Protein AF-A0AAV4VUS7-F1 (afdb_monomer)

Sequence (127 aa):
MVVANMPARTSKKEQQTVDEVFKDFKAVVEKDNFVAIPNDRRERIELKQDQKKKQFDKKWRQVLYTPSDKVWETLHPISKSKNKMISMCLMKRDGLYLILIQKSPTSYVIAALTNQQKHYRHTILLR

Organism: NCBI:txid1538125

Foldseek 3Di:
DDDDDDDDPDPPPPPDDVVNVVVVVVVVVVPDPPPPQPPVNVVVVVVVVVVVVVVVVVVPPDDADDQFDKDFDWDQPDDDPVDPDPSRPDTDGPAIWGFHDDPDRQFTDIDGDDDDDDDDPDTDRPD

Structure (mmCIF, N/CA/C/O backbone):
data_AF-A0AAV4VUS7-F1
#
_entry.id   AF-A0AAV4VUS7-F1
#
loop_
_atom_site.group_PDB
_atom_site.id
_atom_site.type_symbol
_atom_site.label_atom_id
_atom_site.label_alt_id
_atom_site.label_comp_id
_atom_site.label_asym_id
_atom_site.label_entity_id
_atom_site.label_seq_id
_atom_site.pdbx_PDB_ins_code
_atom_site.Cartn_x
_atom_site.Cartn_y
_atom_site.Cartn_z
_atom_site.occupancy
_atom_site.B_iso_or_equiv
_atom_site.auth_seq_id
_atom_site.auth_comp_id
_atom_site.auth_asym_id
_atom_site.auth_atom_id
_atom_site.pdbx_PDB_model_num
ATOM 1 N N . MET A 1 1 ? -42.062 15.532 -60.242 1.00 43.62 1 MET A N 1
ATOM 2 C CA . MET A 1 1 ? -41.310 14.410 -59.641 1.00 43.62 1 MET A CA 1
ATOM 3 C C . MET A 1 1 ? -39.958 14.319 -60.324 1.00 43.62 1 MET A C 1
ATOM 5 O O . MET A 1 1 ? -39.962 13.960 -61.485 1.00 43.62 1 MET A O 1
ATOM 9 N N . VAL A 1 2 ? -38.853 14.637 -59.642 1.00 36.59 2 VAL A N 1
ATOM 10 C CA . VAL A 1 2 ? -37.570 13.913 -59.752 1.00 36.59 2 VAL A CA 1
ATOM 11 C C . VAL A 1 2 ? -36.852 14.132 -58.418 1.00 36.59 2 VAL A C 1
ATOM 13 O O . VAL A 1 2 ? -36.488 15.253 -58.078 1.00 36.59 2 VAL A O 1
ATOM 16 N N . VAL A 1 3 ? -36.732 13.063 -57.634 1.00 42.97 3 VAL A N 1
ATOM 17 C CA . VAL A 1 3 ? -35.930 12.998 -56.407 1.00 42.97 3 VAL A CA 1
ATOM 18 C C . VAL A 1 3 ? -34.524 12.582 -56.829 1.00 42.97 3 VAL A C 1
ATOM 20 O O . VAL A 1 3 ? -34.370 11.528 -57.441 1.00 42.97 3 VAL A O 1
ATOM 23 N N . ALA A 1 4 ? -33.508 13.386 -56.520 1.00 45.34 4 ALA A N 1
ATOM 24 C CA . ALA A 1 4 ? -32.114 12.974 -56.646 1.00 45.34 4 ALA A CA 1
ATOM 25 C C . ALA A 1 4 ? -31.583 12.613 -55.252 1.00 45.34 4 ALA A C 1
ATOM 27 O O . ALA A 1 4 ? -31.389 13.473 -54.394 1.00 45.34 4 ALA A O 1
ATOM 28 N N . ASN A 1 5 ? -31.421 11.307 -55.041 1.00 47.91 5 ASN A N 1
ATOM 29 C CA . ASN A 1 5 ? -30.882 10.677 -53.842 1.00 47.91 5 ASN A CA 1
ATOM 30 C C . ASN A 1 5 ? -29.463 11.174 -53.523 1.00 47.91 5 ASN A C 1
ATOM 32 O O . ASN A 1 5 ? -28.576 11.127 -54.373 1.00 47.91 5 ASN A O 1
ATOM 36 N N . MET A 1 6 ? -29.223 11.538 -52.263 1.00 52.62 6 MET A N 1
ATOM 37 C CA . MET A 1 6 ? -27.872 11.596 -51.701 1.00 52.62 6 MET A CA 1
ATOM 38 C C . MET A 1 6 ? -27.403 10.173 -51.352 1.00 52.62 6 MET A C 1
ATOM 40 O O . MET A 1 6 ? -28.154 9.449 -50.694 1.00 52.62 6 MET A O 1
ATOM 44 N N . PRO A 1 7 ? -26.189 9.736 -51.737 1.00 45.38 7 PRO A N 1
ATOM 45 C CA . PRO A 1 7 ? -25.690 8.433 -51.322 1.00 45.38 7 PRO A CA 1
ATOM 46 C C . PRO A 1 7 ? -25.283 8.446 -49.842 1.00 45.38 7 PRO A C 1
ATOM 48 O O . PRO A 1 7 ? -24.511 9.286 -49.378 1.00 45.38 7 PRO A O 1
ATOM 51 N N . ALA A 1 8 ? -25.825 7.478 -49.105 1.00 43.28 8 ALA A N 1
ATOM 52 C CA . ALA A 1 8 ? -25.563 7.233 -47.697 1.00 43.28 8 ALA A CA 1
ATOM 53 C C . ALA A 1 8 ? -24.075 6.942 -47.431 1.00 43.28 8 ALA A C 1
ATOM 55 O O . ALA A 1 8 ? -23.452 6.125 -48.109 1.00 43.28 8 ALA A O 1
ATOM 56 N N . ARG A 1 9 ? -23.516 7.563 -46.383 1.00 44.19 9 ARG A N 1
ATOM 57 C CA . ARG A 1 9 ? -22.198 7.228 -45.826 1.00 44.19 9 ARG A CA 1
ATOM 58 C C . ARG A 1 9 ? -22.278 5.840 -45.182 1.00 44.19 9 ARG A C 1
ATOM 60 O O . ARG A 1 9 ? -22.587 5.710 -44.001 1.00 44.19 9 ARG A O 1
ATOM 67 N N . THR A 1 10 ? -22.023 4.795 -45.961 1.00 45.34 10 THR A N 1
ATOM 68 C CA . THR A 1 10 ? -21.901 3.428 -45.449 1.00 45.34 10 THR A CA 1
ATOM 69 C C . THR A 1 10 ? -20.601 3.302 -44.663 1.00 45.34 10 THR A C 1
ATOM 71 O O . THR A 1 10 ? -19.515 3.319 -45.241 1.00 45.34 10 THR A O 1
ATOM 74 N N . SER A 1 11 ? -20.703 3.162 -43.344 1.00 45.88 11 SER A N 1
ATOM 75 C CA . SER A 1 11 ? -19.610 2.732 -42.475 1.00 45.88 11 SER A CA 1
ATOM 76 C C . SER A 1 11 ? -19.288 1.260 -42.752 1.00 45.88 11 SER A C 1
ATOM 78 O O . SER A 1 11 ? -19.738 0.366 -42.034 1.00 45.88 11 SER A O 1
ATOM 80 N N . LYS A 1 12 ? -18.541 0.988 -43.824 1.00 41.44 12 LYS A N 1
ATOM 81 C CA . LYS A 1 12 ? -17.895 -0.309 -44.015 1.00 41.44 12 LYS A CA 1
ATOM 82 C C . LYS A 1 12 ? -16.746 -0.384 -43.008 1.00 41.44 12 LYS A C 1
ATOM 84 O O . LYS A 1 12 ? -15.704 0.222 -43.211 1.00 41.44 12 LYS A O 1
ATOM 89 N N . LYS A 1 13 ? -16.947 -1.091 -41.892 1.00 56.94 13 LYS A N 1
ATOM 90 C CA . LYS A 1 13 ? -15.818 -1.717 -41.195 1.00 56.94 13 LYS A CA 1
ATOM 91 C C . LYS A 1 13 ? -15.327 -2.803 -42.141 1.00 56.94 13 LYS A C 1
ATOM 93 O O . LYS A 1 13 ? -15.935 -3.867 -42.220 1.00 56.94 13 LYS A O 1
ATOM 98 N N . GLU A 1 14 ? -14.322 -2.465 -42.934 1.00 57.94 14 GLU A N 1
ATOM 99 C CA . GLU A 1 14 ? -13.614 -3.400 -43.796 1.00 57.94 14 GLU A CA 1
ATOM 100 C C . GLU A 1 14 ? -13.072 -4.511 -42.896 1.00 57.94 14 GLU A C 1
ATOM 102 O O . GLU A 1 14 ? -12.266 -4.272 -41.997 1.00 57.94 14 GLU A O 1
ATOM 107 N N . GLN A 1 15 ? -13.608 -5.719 -43.059 1.00 60.22 15 GLN A N 1
ATOM 108 C CA . GLN A 1 15 ? -13.008 -6.914 -42.489 1.00 60.22 15 GLN A CA 1
ATOM 109 C C . GLN A 1 15 ? -11.698 -7.118 -43.248 1.00 60.22 15 GLN A C 1
ATOM 111 O O . GLN A 1 15 ? -11.693 -7.725 -44.314 1.00 60.22 15 GLN A O 1
ATOM 116 N N . GLN A 1 16 ? -10.624 -6.504 -42.755 1.00 63.69 16 GLN A N 1
ATOM 117 C CA . GLN A 1 16 ? -9.306 -6.616 -43.367 1.00 63.69 16 GLN A CA 1
ATOM 118 C C . GLN A 1 16 ? -8.892 -8.086 -43.391 1.00 63.69 16 GLN A C 1
ATOM 120 O O . GLN A 1 16 ? -9.047 -8.813 -42.404 1.00 63.69 16 GLN A O 1
ATOM 125 N N . THR A 1 17 ? -8.384 -8.523 -44.540 1.00 74.75 17 THR A N 1
ATOM 126 C CA . THR A 1 17 ? -7.851 -9.878 -44.695 1.00 74.75 17 THR A CA 1
ATOM 127 C C . THR A 1 17 ? -6.573 -9.985 -43.860 1.00 74.75 17 THR A C 1
ATOM 129 O O . THR A 1 17 ? -5.826 -9.014 -43.751 1.00 74.75 17 THR A O 1
ATOM 132 N N . VAL A 1 18 ? -6.304 -11.147 -43.253 1.00 74.25 18 VAL A N 1
ATOM 133 C CA . VAL A 1 18 ? -5.139 -11.348 -42.360 1.00 74.25 18 VAL A CA 1
ATOM 134 C C . VAL A 1 18 ? -3.825 -10.911 -43.025 1.00 74.25 18 VAL A C 1
ATOM 136 O O . VAL A 1 18 ? -2.956 -10.345 -42.364 1.00 74.25 18 VAL A O 1
ATOM 139 N N . ASP A 1 19 ? -3.721 -11.092 -44.340 1.00 74.81 19 ASP A N 1
ATOM 140 C CA . ASP A 1 19 ? -2.558 -10.698 -45.136 1.00 74.81 19 ASP A CA 1
ATOM 141 C C . ASP A 1 19 ? -2.370 -9.176 -45.247 1.00 74.81 19 ASP A C 1
ATOM 143 O O . ASP A 1 19 ? -1.237 -8.696 -45.231 1.00 74.81 19 ASP A O 1
ATOM 147 N N . GLU A 1 20 ? -3.454 -8.396 -45.315 1.00 77.31 20 GLU A N 1
ATOM 148 C CA . GLU A 1 20 ? -3.383 -6.925 -45.315 1.00 77.31 20 GLU A CA 1
ATOM 149 C C . GLU A 1 20 ? -2.941 -6.407 -43.953 1.00 77.31 20 GLU A C 1
ATOM 151 O O . GLU A 1 20 ? -2.034 -5.582 -43.868 1.00 77.31 20 GLU A O 1
ATOM 156 N N . VAL A 1 21 ? -3.501 -6.977 -42.885 1.00 77.88 21 VAL A N 1
ATOM 157 C CA . VAL A 1 21 ? -3.096 -6.672 -41.511 1.00 77.88 21 VAL A CA 1
ATOM 158 C C . VAL A 1 21 ? -1.608 -6.977 -41.321 1.00 77.88 21 VAL A C 1
ATOM 160 O O . VAL A 1 21 ? -0.870 -6.166 -40.766 1.00 77.88 21 VAL A O 1
ATOM 163 N N . PHE A 1 22 ? -1.131 -8.114 -41.834 1.00 80.12 22 PHE A N 1
ATOM 164 C CA . PHE A 1 22 ? 0.278 -8.491 -41.750 1.00 80.12 22 PHE A CA 1
ATOM 165 C C . PHE A 1 22 ? 1.192 -7.559 -42.556 1.00 80.12 22 PHE A C 1
ATOM 167 O O . PHE A 1 22 ? 2.284 -7.212 -42.101 1.00 80.12 22 PHE A O 1
ATOM 174 N N . LYS A 1 23 ? 0.749 -7.117 -43.736 1.00 82.12 23 LYS A N 1
ATOM 175 C CA . LYS A 1 23 ? 1.481 -6.166 -44.578 1.00 82.12 23 LYS A CA 1
ATOM 176 C C . LYS A 1 23 ? 1.584 -4.789 -43.922 1.00 82.12 23 LYS A C 1
ATOM 178 O O . LYS A 1 23 ? 2.668 -4.207 -43.925 1.00 82.12 23 LYS A O 1
ATOM 183 N N . ASP A 1 24 ? 0.504 -4.316 -43.310 1.00 78.50 24 ASP A N 1
ATOM 184 C CA . ASP A 1 24 ? 0.484 -3.062 -42.558 1.00 78.50 24 ASP A CA 1
ATOM 185 C C . ASP A 1 24 ? 1.375 -3.151 -41.313 1.00 78.50 24 ASP A C 1
ATOM 187 O O . ASP A 1 24 ? 2.167 -2.245 -41.057 1.00 78.50 24 ASP A O 1
ATOM 191 N N . PHE A 1 25 ? 1.348 -4.276 -40.588 1.00 78.25 25 PHE A N 1
ATOM 192 C CA . PHE A 1 25 ? 2.282 -4.516 -39.486 1.00 78.25 25 PHE A CA 1
ATOM 193 C C . PHE A 1 25 ? 3.735 -4.525 -39.954 1.00 78.25 25 PHE A C 1
ATOM 195 O O . PHE A 1 25 ? 4.577 -3.896 -39.318 1.00 78.25 25 PHE A O 1
ATOM 202 N N . LYS A 1 26 ? 4.044 -5.191 -41.070 1.00 78.88 26 LYS A N 1
ATOM 203 C CA . LYS A 1 26 ? 5.397 -5.210 -41.635 1.00 78.88 26 LYS A CA 1
ATOM 204 C C . LYS A 1 26 ? 5.856 -3.805 -42.035 1.00 78.88 26 LYS A C 1
ATOM 206 O O . LYS A 1 26 ? 6.970 -3.422 -41.697 1.00 78.88 26 LYS A O 1
ATOM 211 N N . ALA A 1 27 ? 4.981 -3.015 -42.654 1.00 79.94 27 ALA A N 1
ATOM 212 C CA . ALA A 1 27 ? 5.266 -1.629 -43.016 1.00 79.94 27 ALA A CA 1
ATOM 213 C C . ALA A 1 27 ? 5.500 -0.734 -41.787 1.00 79.94 27 ALA A C 1
ATOM 215 O O . ALA A 1 27 ? 6.377 0.125 -41.815 1.00 79.94 27 ALA A O 1
ATOM 216 N N . VAL A 1 28 ? 4.754 -0.940 -40.697 1.00 77.56 28 VAL A N 1
ATOM 217 C CA . VAL A 1 28 ? 4.986 -0.244 -39.421 1.00 77.56 28 VAL A CA 1
ATOM 218 C C . VAL A 1 28 ? 6.316 -0.676 -38.807 1.00 77.56 28 VAL A C 1
ATOM 220 O O . VAL A 1 28 ? 7.084 0.178 -38.376 1.00 77.56 28 VAL A O 1
ATOM 223 N N . VAL A 1 29 ? 6.625 -1.976 -38.822 1.00 77.00 29 VAL A N 1
ATOM 224 C CA . VAL A 1 29 ? 7.858 -2.509 -38.232 1.00 77.00 29 VAL A CA 1
ATOM 225 C C . VAL A 1 29 ? 9.111 -2.052 -38.981 1.00 77.00 29 VAL A C 1
ATOM 227 O O . VAL A 1 29 ? 10.121 -1.758 -38.354 1.00 77.00 29 VAL A O 1
ATOM 230 N N . GLU A 1 30 ? 9.047 -1.969 -40.309 1.00 72.69 30 GLU A N 1
ATOM 231 C CA . GLU A 1 30 ? 10.147 -1.488 -41.153 1.00 72.69 30 GLU A CA 1
ATOM 232 C C . GLU A 1 30 ? 10.308 0.039 -41.102 1.00 72.69 30 GLU A C 1
ATOM 234 O O . GLU A 1 30 ? 11.414 0.551 -41.274 1.00 72.69 30 GLU A O 1
ATOM 239 N N . LYS A 1 31 ? 9.214 0.774 -40.865 1.00 74.00 31 LYS A N 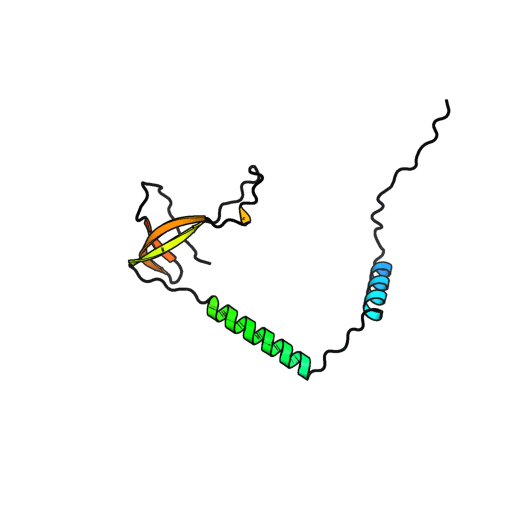1
ATOM 240 C CA . LYS A 1 31 ? 9.218 2.238 -40.742 1.00 74.00 31 LYS A CA 1
ATOM 241 C C . LYS A 1 31 ? 9.701 2.709 -39.371 1.00 74.00 31 LYS A C 1
ATOM 243 O O . LYS A 1 31 ? 10.328 3.766 -39.277 1.00 74.00 31 LYS A O 1
ATOM 248 N N . ASP A 1 32 ? 9.405 1.954 -38.320 1.00 70.69 32 ASP A N 1
ATOM 249 C CA . ASP A 1 32 ? 9.909 2.240 -36.987 1.00 70.69 32 ASP A CA 1
ATOM 250 C C . ASP A 1 32 ? 11.371 1.793 -36.878 1.00 70.69 32 ASP A C 1
ATOM 252 O O . ASP A 1 32 ? 11.710 0.613 -36.947 1.00 70.69 32 ASP A O 1
ATOM 256 N N . ASN A 1 33 ? 12.267 2.756 -36.653 1.00 66.56 33 ASN A N 1
ATOM 257 C CA . ASN A 1 33 ? 13.653 2.484 -36.282 1.00 66.56 33 ASN A CA 1
ATOM 258 C C . ASN A 1 33 ? 13.686 1.890 -34.865 1.00 66.56 33 ASN A C 1
ATOM 260 O O . ASN A 1 33 ? 13.981 2.592 -33.893 1.00 66.56 33 ASN A O 1
ATOM 264 N N . PHE A 1 34 ? 13.402 0.593 -34.729 1.00 64.69 34 PHE A N 1
ATOM 265 C CA . PHE A 1 34 ? 13.678 -0.163 -33.512 1.00 64.69 34 PHE A CA 1
ATOM 266 C C . PHE A 1 34 ? 15.192 -0.245 -33.328 1.00 64.69 34 PHE A C 1
ATOM 268 O O . PHE A 1 34 ? 15.843 -1.232 -33.666 1.00 64.69 34 PHE A O 1
ATOM 275 N N . VAL A 1 35 ? 15.777 0.832 -32.803 1.00 64.88 35 VAL A N 1
ATOM 276 C CA . VAL A 1 35 ? 17.184 0.868 -32.429 1.00 64.88 35 VAL A CA 1
ATOM 277 C C . VAL A 1 35 ? 17.371 -0.215 -31.382 1.00 64.88 35 VAL A C 1
ATOM 279 O O . VAL A 1 35 ? 16.842 -0.110 -30.271 1.00 64.88 35 VAL A O 1
ATOM 282 N N . ALA A 1 36 ? 18.111 -1.264 -31.745 1.00 65.94 36 ALA A N 1
ATOM 283 C CA . ALA A 1 36 ? 18.499 -2.303 -30.814 1.00 65.94 36 ALA A CA 1
ATOM 284 C C . ALA A 1 36 ? 19.147 -1.618 -29.610 1.00 65.94 36 ALA A C 1
ATOM 286 O O . ALA A 1 36 ? 20.219 -1.022 -29.708 1.00 65.94 36 ALA A O 1
ATOM 287 N N . ILE A 1 37 ? 18.443 -1.636 -28.476 1.00 68.81 37 ILE A N 1
ATOM 288 C CA . ILE A 1 37 ? 18.942 -1.023 -27.251 1.00 68.81 37 ILE A CA 1
ATOM 289 C C . ILE A 1 37 ? 20.252 -1.753 -26.930 1.00 68.81 37 ILE A C 1
ATOM 291 O O . ILE A 1 37 ? 20.193 -2.974 -26.766 1.00 68.81 37 ILE A O 1
ATOM 295 N N . PRO A 1 38 ? 21.407 -1.068 -26.869 1.00 76.31 38 PRO A N 1
ATOM 296 C CA . PRO A 1 38 ? 22.671 -1.723 -26.553 1.00 76.31 38 PRO A CA 1
ATOM 297 C C . PRO A 1 38 ? 22.578 -2.373 -25.170 1.00 76.31 38 PRO A C 1
ATOM 299 O O . PRO A 1 38 ? 21.883 -1.845 -24.295 1.00 76.31 38 PRO A O 1
ATOM 302 N N . ASN A 1 39 ? 23.246 -3.513 -24.981 1.00 76.12 39 ASN A N 1
ATOM 303 C CA . ASN A 1 39 ? 23.099 -4.357 -23.786 1.00 76.12 39 ASN A CA 1
ATOM 304 C C . ASN A 1 39 ? 23.290 -3.558 -22.484 1.00 76.12 39 ASN A C 1
ATOM 306 O O . ASN A 1 39 ? 22.412 -3.586 -21.624 1.00 76.12 39 ASN A O 1
ATOM 310 N N . ASP A 1 40 ? 24.292 -2.680 -22.423 1.00 78.75 40 AS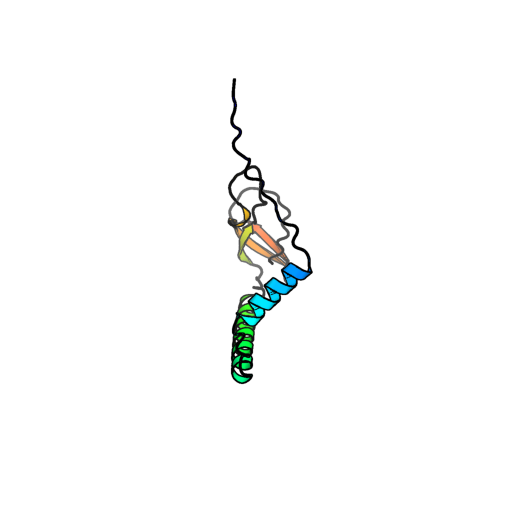P A N 1
ATOM 311 C CA . ASP A 1 40 ? 24.543 -1.811 -21.264 1.00 78.75 40 ASP A CA 1
ATOM 312 C C . ASP A 1 40 ? 23.364 -0.882 -20.928 1.00 78.75 40 ASP A C 1
ATOM 314 O O . ASP A 1 40 ? 23.140 -0.500 -19.778 1.00 78.75 40 ASP A O 1
ATOM 318 N N . ARG A 1 41 ? 22.601 -0.443 -21.938 1.00 76.94 41 ARG A N 1
ATOM 319 C CA . ARG A 1 41 ? 21.416 0.400 -21.729 1.00 76.94 41 ARG A CA 1
ATOM 320 C C . ARG A 1 41 ? 20.231 -0.446 -21.259 1.00 76.94 41 ARG A C 1
ATOM 322 O O . ARG A 1 41 ? 19.450 0.065 -20.458 1.00 76.94 41 ARG A O 1
ATOM 329 N N . ARG A 1 42 ? 20.113 -1.706 -21.696 1.00 83.19 42 ARG A N 1
ATOM 330 C CA . ARG A 1 42 ? 19.088 -2.646 -21.205 1.00 83.19 42 ARG A CA 1
ATOM 331 C C . ARG A 1 42 ? 19.298 -2.952 -19.728 1.00 83.19 42 ARG A C 1
ATOM 333 O O . ARG A 1 42 ? 18.371 -2.748 -18.953 1.00 83.19 42 ARG A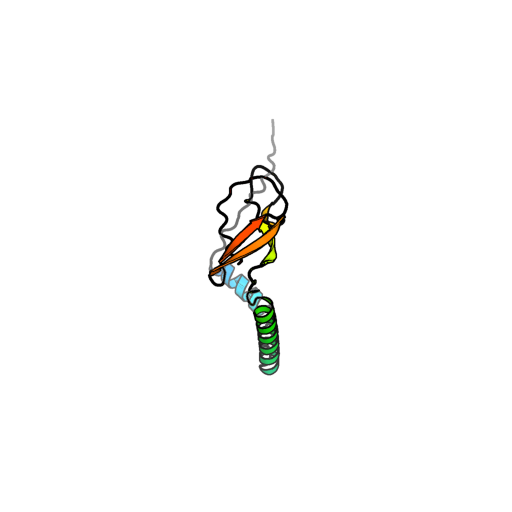 O 1
ATOM 340 N N . GLU A 1 43 ? 20.524 -3.281 -19.333 1.00 85.81 43 GLU A N 1
ATOM 341 C CA . GLU A 1 43 ? 20.881 -3.560 -17.935 1.00 85.81 43 GLU A CA 1
ATOM 342 C C . GLU A 1 43 ? 20.585 -2.365 -17.020 1.00 85.81 43 GLU A C 1
ATOM 344 O O . GLU A 1 43 ? 19.999 -2.510 -15.948 1.00 85.81 43 GLU A O 1
ATOM 349 N N . ARG A 1 44 ? 20.895 -1.139 -17.468 1.00 89.88 44 ARG A N 1
ATOM 350 C CA . ARG A 1 44 ? 20.549 0.082 -16.719 1.00 89.88 44 ARG A CA 1
ATOM 351 C C . ARG A 1 44 ? 19.041 0.305 -16.598 1.00 89.88 44 ARG A C 1
ATOM 353 O O . ARG A 1 44 ? 18.590 0.840 -15.583 1.00 89.88 44 ARG A O 1
ATOM 360 N N . ILE A 1 45 ? 18.264 -0.030 -17.630 1.00 88.31 45 ILE A N 1
ATOM 361 C CA . ILE A 1 45 ? 16.798 0.072 -17.595 1.00 88.31 45 ILE A CA 1
ATOM 362 C C . ILE A 1 45 ? 16.233 -0.965 -16.623 1.00 88.31 45 ILE A C 1
ATOM 364 O O . ILE A 1 45 ? 15.418 -0.606 -15.775 1.00 88.31 45 ILE A O 1
ATOM 368 N N . GLU A 1 46 ? 16.701 -2.206 -16.704 1.00 90.19 46 GLU A N 1
ATOM 369 C CA . GLU A 1 46 ? 16.279 -3.309 -15.844 1.00 90.19 46 GLU A CA 1
ATOM 370 C C . GLU A 1 46 ? 16.611 -3.034 -14.374 1.00 90.19 46 GLU A C 1
ATOM 372 O O . GLU A 1 46 ? 15.727 -3.105 -13.523 1.00 90.19 46 GLU A O 1
ATOM 377 N N . LEU A 1 47 ? 17.826 -2.560 -14.080 1.00 94.81 47 LEU A N 1
ATOM 378 C CA . LEU A 1 47 ? 18.218 -2.156 -12.730 1.00 94.81 47 LEU A CA 1
ATOM 379 C C . LEU A 1 47 ? 17.309 -1.048 -12.180 1.00 94.81 47 LEU A C 1
ATOM 381 O O . LEU A 1 47 ? 16.882 -1.101 -11.027 1.00 94.81 47 LEU A O 1
ATOM 385 N N . LYS A 1 48 ? 16.970 -0.044 -13.000 1.00 94.38 48 LYS A N 1
ATOM 386 C CA . LYS A 1 48 ? 16.037 1.021 -12.597 1.00 94.38 48 LYS A CA 1
ATOM 387 C C . LYS A 1 48 ? 14.624 0.489 -12.359 1.00 94.38 48 LYS A C 1
ATOM 389 O O . LYS A 1 48 ? 13.943 0.976 -11.455 1.00 94.38 48 LYS A O 1
ATOM 394 N N . GLN A 1 49 ? 14.161 -0.462 -13.166 1.00 92.38 49 GLN A N 1
ATOM 395 C CA . GLN A 1 49 ? 12.855 -1.091 -12.978 1.00 92.38 49 GLN A CA 1
ATOM 396 C C . GLN A 1 49 ? 12.823 -1.917 -11.690 1.00 92.38 49 GLN A C 1
ATOM 398 O O . GLN A 1 49 ? 11.907 -1.746 -10.885 1.00 92.38 49 GLN A O 1
ATOM 403 N N . ASP A 1 50 ? 13.852 -2.724 -11.443 1.00 94.19 50 ASP A N 1
ATOM 404 C CA . ASP A 1 50 ? 13.979 -3.536 -10.235 1.00 94.19 50 ASP A CA 1
ATOM 405 C C . ASP A 1 50 ? 14.081 -2.668 -8.969 1.00 94.19 50 ASP A C 1
ATOM 407 O O . ASP A 1 50 ? 13.407 -2.922 -7.971 1.00 94.19 50 ASP A O 1
ATOM 411 N N . GLN A 1 51 ? 14.826 -1.558 -9.021 1.00 93.50 51 GLN A N 1
ATOM 412 C CA . GLN A 1 51 ? 14.870 -0.577 -7.931 1.00 93.50 51 GLN A CA 1
ATOM 413 C C . GLN A 1 51 ? 13.491 0.021 -7.631 1.00 93.50 51 GLN A C 1
ATOM 415 O O . GLN A 1 51 ? 13.094 0.087 -6.465 1.00 93.50 51 GLN A O 1
ATOM 420 N N . LYS A 1 52 ? 12.741 0.430 -8.663 1.00 91.31 52 LYS A N 1
ATOM 421 C CA . LYS A 1 52 ? 11.376 0.954 -8.495 1.00 91.31 52 LYS A CA 1
ATOM 422 C C . LYS A 1 52 ? 10.443 -0.097 -7.902 1.00 91.31 52 LYS A C 1
ATOM 424 O O . LYS A 1 52 ? 9.683 0.227 -6.992 1.00 91.31 52 LYS A O 1
ATOM 429 N N . LYS A 1 53 ? 10.537 -1.348 -8.361 1.00 90.50 53 LYS A N 1
ATOM 430 C CA . LYS A 1 53 ? 9.760 -2.469 -7.823 1.00 90.50 53 LYS A CA 1
ATOM 431 C C . LYS A 1 53 ? 10.084 -2.707 -6.350 1.00 90.50 53 LYS A C 1
ATOM 433 O O . LYS A 1 53 ? 9.183 -2.660 -5.526 1.00 90.50 53 LYS A O 1
ATOM 438 N N . LYS A 1 54 ? 11.365 -2.815 -5.987 1.00 89.94 54 LYS A N 1
ATOM 439 C CA . LYS A 1 54 ? 11.807 -2.964 -4.590 1.00 89.94 54 LYS A CA 1
ATOM 440 C C . LYS A 1 54 ? 11.326 -1.823 -3.693 1.00 89.94 54 LYS A C 1
ATOM 442 O O . LYS A 1 54 ? 10.969 -2.059 -2.541 1.00 89.94 54 LYS A O 1
ATOM 447 N N . GLN A 1 55 ? 11.339 -0.583 -4.183 1.00 86.75 55 GLN A N 1
ATOM 448 C CA . GLN A 1 55 ? 10.816 0.567 -3.438 1.00 86.75 55 GLN A CA 1
ATOM 449 C C . GLN A 1 55 ? 9.298 0.492 -3.260 1.00 86.75 55 GLN A C 1
ATOM 451 O O . GLN A 1 55 ? 8.796 0.773 -2.171 1.00 86.75 55 GLN A O 1
ATOM 456 N N . PHE A 1 56 ? 8.576 0.083 -4.301 1.00 84.62 56 PHE A N 1
ATOM 457 C CA . PHE A 1 56 ? 7.139 -0.132 -4.231 1.00 84.62 56 PHE A CA 1
ATOM 458 C C . PHE A 1 56 ? 6.813 -1.265 -3.251 1.00 84.62 56 PHE A C 1
ATOM 460 O O . PHE A 1 56 ? 6.121 -1.027 -2.273 1.00 84.62 56 PHE A O 1
ATOM 467 N N . ASP A 1 57 ? 7.426 -2.436 -3.383 1.00 81.88 57 ASP A N 1
ATOM 468 C CA . ASP A 1 57 ? 7.208 -3.573 -2.482 1.00 81.88 57 ASP A CA 1
ATOM 469 C C . ASP A 1 57 ? 7.510 -3.221 -1.012 1.00 81.88 57 ASP A C 1
ATOM 471 O O . ASP A 1 57 ? 6.805 -3.654 -0.103 1.00 81.88 57 ASP A O 1
ATOM 475 N N . LYS A 1 58 ? 8.520 -2.374 -0.750 1.00 82.69 58 LYS A N 1
ATOM 476 C CA . LYS A 1 58 ? 8.781 -1.821 0.593 1.00 82.69 58 LYS A CA 1
ATOM 477 C C . LYS A 1 58 ? 7.630 -0.954 1.105 1.00 82.69 58 LYS A C 1
ATOM 479 O O . LYS A 1 58 ? 7.268 -1.078 2.270 1.00 82.69 58 LYS A O 1
ATOM 484 N N . LYS A 1 59 ? 7.070 -0.091 0.255 1.00 75.75 59 LYS A N 1
ATOM 485 C CA . LYS A 1 59 ? 5.939 0.785 0.594 1.00 75.75 59 LYS A CA 1
ATOM 486 C C . LYS A 1 59 ? 4.641 0.002 0.829 1.00 75.75 59 LYS A C 1
ATOM 488 O O . LYS A 1 59 ? 3.798 0.468 1.584 1.00 75.75 59 LYS A O 1
ATOM 493 N N . TRP A 1 60 ? 4.497 -1.164 0.202 1.00 65.81 60 TRP A N 1
ATOM 494 C CA . TRP A 1 60 ? 3.301 -2.009 0.276 1.00 65.81 60 TRP A CA 1
ATOM 495 C C . TRP A 1 60 ? 3.391 -3.134 1.313 1.00 65.81 60 TRP A C 1
ATOM 497 O O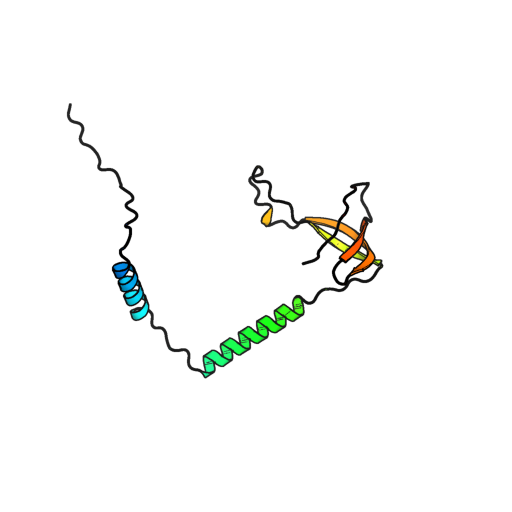 . TRP A 1 60 ? 2.500 -3.981 1.374 1.00 65.81 60 TRP A O 1
ATOM 507 N N . ARG A 1 61 ? 4.431 -3.168 2.159 1.00 68.50 61 ARG A N 1
ATOM 508 C CA . ARG A 1 61 ? 4.430 -4.095 3.298 1.00 68.50 61 ARG A CA 1
ATOM 509 C C . ARG A 1 61 ? 3.252 -3.772 4.213 1.00 68.50 61 ARG A C 1
ATOM 511 O O . ARG A 1 61 ? 2.997 -2.606 4.508 1.00 68.50 61 ARG A O 1
ATOM 518 N N . GLN A 1 62 ? 2.556 -4.821 4.646 1.00 70.81 62 GLN A N 1
ATOM 519 C CA . GLN A 1 62 ? 1.372 -4.713 5.493 1.00 70.81 62 GLN A CA 1
ATOM 520 C C . GLN A 1 62 ? 1.710 -3.921 6.758 1.00 70.81 62 GLN A C 1
ATOM 522 O O . GLN A 1 62 ? 2.613 -4.290 7.511 1.00 70.81 62 GLN A O 1
ATOM 527 N N . VAL A 1 63 ? 0.987 -2.823 6.976 1.00 72.81 63 VAL A N 1
ATOM 528 C CA . VAL A 1 63 ? 1.008 -2.115 8.255 1.00 72.81 63 VAL A CA 1
ATOM 529 C C . VAL A 1 63 ? 0.319 -3.033 9.261 1.00 72.81 63 VAL A C 1
ATOM 531 O O . VAL A 1 63 ? -0.881 -3.281 9.158 1.00 72.81 63 VAL A O 1
ATOM 534 N N . LEU A 1 64 ? 1.098 -3.603 10.180 1.00 80.81 64 LEU A N 1
ATOM 535 C CA . LEU A 1 64 ? 0.573 -4.380 11.297 1.00 80.81 64 LEU A CA 1
ATOM 536 C C . LEU A 1 64 ? 0.067 -3.406 12.350 1.00 80.81 64 LEU A C 1
ATOM 538 O O . LEU A 1 64 ? 0.806 -2.524 12.786 1.00 80.81 64 LEU A O 1
ATOM 542 N N . TYR A 1 65 ? -1.188 -3.577 12.740 1.00 84.25 65 TYR A N 1
ATOM 543 C CA . TYR A 1 65 ? -1.794 -2.764 13.777 1.00 84.25 65 TYR A CA 1
ATOM 544 C C . TYR A 1 65 ? -1.770 -3.501 15.107 1.00 84.25 65 TYR A C 1
ATOM 546 O O . TYR A 1 65 ? -1.957 -4.718 15.170 1.00 84.25 65 TYR A O 1
ATOM 554 N N . THR A 1 66 ? -1.571 -2.749 16.177 1.00 87.75 66 THR A N 1
ATOM 555 C CA . THR A 1 66 ? -1.630 -3.252 17.541 1.00 87.75 66 THR A CA 1
ATOM 556 C C . THR A 1 66 ? -3.031 -3.067 18.135 1.00 87.75 66 THR A C 1
ATOM 558 O O . THR A 1 66 ? -3.781 -2.167 17.740 1.00 87.75 66 THR A O 1
ATOM 561 N N . PRO A 1 67 ? -3.436 -3.926 19.084 1.00 88.19 67 PRO A N 1
ATOM 562 C CA . PRO A 1 67 ? -4.623 -3.680 19.892 1.00 88.19 67 PRO A CA 1
ATOM 563 C C . PRO A 1 67 ? -4.553 -2.299 20.559 1.00 88.19 67 PRO A C 1
ATOM 565 O O . PRO A 1 67 ? -3.548 -1.958 21.173 1.00 88.19 67 PRO A O 1
ATOM 568 N N . SER A 1 68 ? -5.643 -1.539 20.494 1.00 87.44 68 SER A N 1
ATOM 569 C CA . SER A 1 68 ? -5.790 -0.127 20.894 1.00 87.44 68 SER A CA 1
ATOM 570 C C . SER A 1 68 ? -5.358 0.926 19.867 1.00 87.44 68 SER A C 1
ATOM 572 O O . SER A 1 68 ? -5.517 2.120 20.135 1.00 87.44 68 SER A O 1
ATOM 574 N N . ASP A 1 69 ? -4.903 0.533 18.675 1.00 89.31 69 ASP A N 1
ATOM 575 C CA . ASP A 1 69 ? -4.660 1.497 17.601 1.00 89.31 69 ASP A CA 1
ATOM 576 C C . ASP A 1 69 ? -5.963 2.087 1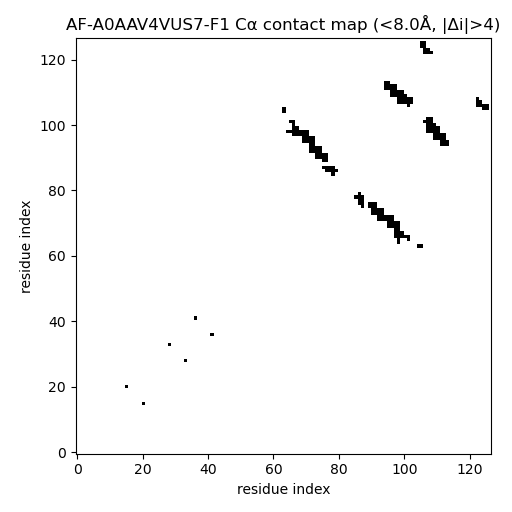7.053 1.00 89.31 69 ASP A C 1
ATOM 578 O O . ASP A 1 69 ? -6.986 1.409 16.902 1.00 89.31 69 ASP A O 1
ATOM 582 N N . LYS A 1 70 ? -5.906 3.382 16.728 1.00 88.25 70 LYS A N 1
ATOM 583 C CA . LYS A 1 70 ? -7.001 4.131 16.108 1.00 88.25 70 LYS A CA 1
ATOM 584 C C . LYS A 1 70 ? -6.809 4.151 14.594 1.00 88.25 70 LYS A C 1
ATOM 586 O O . LYS A 1 70 ? -5.854 4.743 14.096 1.00 88.25 70 LYS A O 1
ATOM 591 N N . VAL A 1 71 ? -7.730 3.535 13.861 1.00 85.19 71 VAL A N 1
ATOM 592 C CA . VAL A 1 71 ? -7.644 3.332 12.411 1.00 85.19 71 VAL A CA 1
ATOM 593 C C . VAL A 1 71 ? -8.866 3.916 11.710 1.00 85.19 71 VAL A C 1
ATOM 595 O O . VAL A 1 71 ? -9.975 3.905 12.237 1.00 85.19 71 VAL A O 1
ATOM 598 N N . TRP A 1 72 ? -8.659 4.441 10.504 1.00 83.75 72 TRP A N 1
ATOM 599 C CA . TRP A 1 72 ? -9.741 4.863 9.619 1.00 83.75 72 TRP A CA 1
ATOM 600 C C . TRP A 1 72 ? -10.162 3.699 8.729 1.00 83.75 72 TRP A C 1
ATOM 602 O O . TRP A 1 72 ? -9.335 3.174 7.985 1.00 83.75 72 TRP A O 1
ATOM 612 N N . GLU A 1 73 ? -11.441 3.332 8.747 1.00 80.50 73 GLU A N 1
ATOM 613 C CA . GLU A 1 73 ? -11.967 2.370 7.776 1.00 80.50 73 GLU A CA 1
ATOM 614 C C . GLU A 1 73 ? -12.212 3.068 6.433 1.00 80.50 73 GLU A C 1
ATOM 616 O O . GLU A 1 73 ? -12.936 4.068 6.347 1.00 80.50 73 GLU A O 1
ATOM 621 N N . THR A 1 74 ? -11.586 2.552 5.376 1.00 74.00 74 THR A N 1
ATOM 622 C CA . THR A 1 74 ? -11.848 2.965 3.997 1.00 74.00 74 THR A CA 1
ATOM 623 C C . THR A 1 74 ? -12.924 2.073 3.398 1.00 74.00 74 THR A C 1
ATOM 625 O O . THR A 1 74 ? -12.685 0.899 3.121 1.00 74.00 74 THR A O 1
ATOM 628 N N . LEU A 1 75 ? -14.102 2.638 3.152 1.00 73.56 75 LEU A N 1
ATOM 629 C CA . LEU A 1 75 ? -15.186 1.950 2.470 1.00 73.56 75 LEU A CA 1
ATOM 630 C C . LEU A 1 75 ? -15.109 2.216 0.967 1.00 73.56 75 LEU A C 1
ATOM 632 O O . LEU A 1 75 ? -15.054 3.367 0.514 1.00 73.56 75 LEU A O 1
ATOM 636 N N . HIS A 1 76 ? -15.168 1.137 0.189 1.00 67.81 76 HIS A N 1
ATOM 637 C CA . HIS A 1 76 ? -15.403 1.210 -1.245 1.00 67.81 76 HIS A CA 1
ATOM 638 C C . HIS A 1 76 ? -16.911 1.291 -1.490 1.00 67.81 76 HIS A C 1
ATOM 640 O O . HIS A 1 76 ? -17.625 0.318 -1.231 1.00 67.81 76 HIS A O 1
ATOM 646 N N . PRO A 1 77 ? -17.440 2.429 -1.971 1.00 66.88 77 PRO A N 1
ATOM 647 C CA . PRO A 1 77 ? -18.842 2.488 -2.336 1.00 66.88 77 PRO A CA 1
ATOM 648 C C . PRO A 1 77 ? -19.085 1.545 -3.516 1.00 66.88 77 PRO A C 1
ATOM 650 O O . PRO A 1 77 ? -18.459 1.666 -4.569 1.00 66.88 77 PRO A O 1
ATOM 653 N N . ILE A 1 78 ? -20.017 0.610 -3.344 1.00 65.38 78 ILE A N 1
ATOM 654 C CA . ILE A 1 78 ? -20.478 -0.243 -4.441 1.00 65.38 78 ILE A CA 1
ATOM 655 C C . ILE A 1 78 ? -21.101 0.668 -5.495 1.00 65.38 78 ILE A C 1
ATOM 657 O O . ILE A 1 78 ? -21.964 1.499 -5.181 1.00 65.38 78 ILE A O 1
ATOM 661 N N . SER A 1 79 ? -20.652 0.532 -6.741 1.00 59.81 79 SER A N 1
ATOM 662 C CA . SER A 1 79 ? -21.114 1.410 -7.798 1.00 59.81 79 SER A CA 1
ATOM 663 C C . SER A 1 79 ? -22.595 1.190 -8.090 1.00 59.81 79 SER A C 1
ATOM 665 O O . SER A 1 79 ? -23.037 0.114 -8.481 1.00 59.81 79 SER A O 1
ATOM 667 N N . LYS A 1 80 ? -23.404 2.231 -7.875 1.00 59.22 80 LYS A N 1
ATOM 668 C CA . LYS A 1 80 ? -24.819 2.229 -8.257 1.00 59.22 80 LYS A CA 1
ATOM 669 C C . LYS A 1 80 ? -24.944 2.858 -9.638 1.00 59.22 80 LYS A C 1
ATOM 671 O O . LYS A 1 80 ? -24.903 4.077 -9.749 1.00 59.22 80 LYS A O 1
ATOM 676 N N . SER A 1 81 ? -25.160 2.033 -10.665 1.00 59.22 81 SER A N 1
ATOM 677 C CA . SER A 1 81 ? -25.363 2.461 -12.065 1.00 59.22 81 SER A CA 1
ATOM 678 C C . SER A 1 81 ? -26.443 3.552 -12.233 1.00 59.22 81 SER A C 1
ATOM 680 O O . SER A 1 81 ? -26.346 4.379 -13.134 1.00 59.22 81 SER A O 1
ATOM 682 N N . LYS A 1 82 ? -27.431 3.618 -11.324 1.00 61.94 82 LYS A N 1
ATOM 683 C CA . LYS A 1 82 ? -28.500 4.636 -11.332 1.00 61.94 82 LYS A CA 1
ATOM 684 C C . LYS A 1 82 ? -28.032 6.059 -11.003 1.00 61.94 82 LYS A C 1
ATOM 686 O O . LYS A 1 82 ? -28.675 7.012 -11.431 1.00 61.94 82 LYS A O 1
ATOM 691 N N . ASN A 1 83 ? -26.929 6.220 -10.274 1.00 60.97 83 ASN A N 1
ATOM 692 C CA . ASN A 1 83 ? -26.363 7.534 -9.993 1.00 60.97 83 ASN A CA 1
ATOM 693 C C . ASN A 1 83 ? -25.233 7.766 -10.994 1.00 60.97 83 ASN A C 1
ATOM 695 O O . ASN A 1 83 ? -24.217 7.084 -10.937 1.00 60.97 83 ASN A O 1
ATOM 699 N N . LYS A 1 84 ? -25.378 8.754 -11.883 1.00 57.12 84 LYS A N 1
ATOM 700 C CA . LYS A 1 84 ? -24.380 9.138 -12.906 1.00 57.12 84 LYS A CA 1
ATOM 701 C C . LYS A 1 84 ? -23.007 9.574 -12.338 1.00 57.12 84 LYS A C 1
ATOM 703 O O . LYS A 1 84 ? -22.146 10.010 -13.093 1.00 57.12 84 LYS A O 1
ATOM 708 N N . MET A 1 85 ? -22.786 9.464 -11.025 1.00 55.00 85 MET A N 1
ATOM 709 C CA . MET A 1 85 ? -21.474 9.598 -10.396 1.00 55.00 85 MET A CA 1
ATOM 710 C C . MET A 1 85 ? -20.754 8.249 -10.412 1.00 55.00 85 MET A C 1
ATOM 712 O O . MET A 1 85 ? -21.202 7.275 -9.800 1.00 55.00 85 MET A O 1
ATOM 716 N N . ILE A 1 86 ? -19.592 8.217 -11.061 1.00 53.44 86 ILE A N 1
ATOM 717 C CA . ILE A 1 86 ? -18.670 7.080 -11.061 1.00 53.44 86 ILE A CA 1
ATOM 718 C C . ILE A 1 86 ? -18.058 6.967 -9.657 1.00 53.44 86 ILE A C 1
ATOM 720 O O . ILE A 1 86 ? -16.977 7.454 -9.347 1.00 53.44 86 ILE A O 1
ATOM 724 N N . SER A 1 87 ? -18.807 6.323 -8.775 1.00 56.19 87 SER A N 1
ATOM 725 C CA . SER A 1 87 ? -18.442 5.991 -7.393 1.00 56.19 87 SER A CA 1
ATOM 726 C C . SER A 1 87 ? -17.177 5.134 -7.280 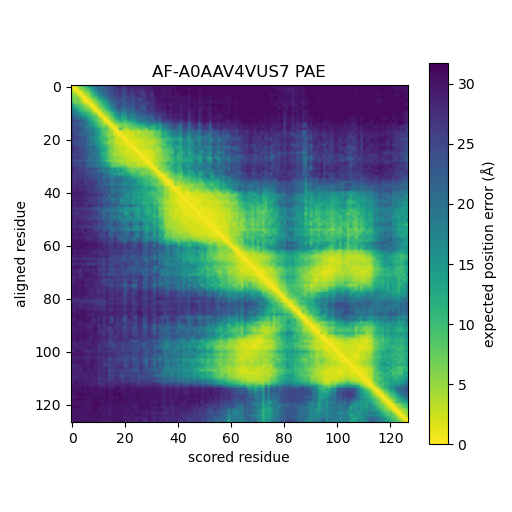1.00 56.19 87 SER A C 1
ATOM 728 O O . SER A 1 87 ? -16.604 5.069 -6.199 1.00 56.19 87 SER A O 1
ATOM 730 N N . MET A 1 88 ? -16.676 4.560 -8.380 1.00 55.81 88 MET A N 1
ATOM 731 C CA . MET A 1 88 ? -15.414 3.808 -8.401 1.00 55.81 88 MET A CA 1
ATOM 732 C C . MET A 1 88 ? -14.195 4.615 -7.923 1.00 55.81 88 MET A C 1
ATOM 734 O O . MET A 1 88 ? -13.206 4.002 -7.538 1.00 55.81 88 MET A O 1
ATOM 738 N N . CYS A 1 89 ? -14.238 5.953 -7.924 1.00 55.91 89 CYS A N 1
ATOM 739 C CA . CYS A 1 89 ? -13.053 6.767 -7.625 1.00 55.91 89 CYS A CA 1
ATOM 740 C C . CYS A 1 89 ? -13.041 7.424 -6.231 1.00 55.91 89 CYS A C 1
ATOM 742 O O . CYS A 1 89 ? -12.036 8.022 -5.852 1.00 55.91 89 CYS A O 1
ATOM 744 N N . LEU A 1 90 ? -14.122 7.333 -5.448 1.00 62.41 90 LEU A N 1
ATOM 745 C CA . LEU A 1 90 ? -14.204 8.015 -4.152 1.00 62.41 90 LEU A CA 1
ATOM 746 C C . LEU A 1 90 ? -14.221 7.002 -3.009 1.00 62.41 90 LEU A C 1
ATOM 748 O O . LEU A 1 90 ? -15.284 6.569 -2.566 1.00 62.41 90 LEU A O 1
ATOM 752 N N . MET A 1 91 ? -13.032 6.646 -2.516 1.00 63.81 91 MET A N 1
ATOM 753 C CA . MET A 1 91 ? -12.904 5.946 -1.236 1.00 63.81 91 MET A CA 1
ATOM 754 C C . MET A 1 91 ? -13.424 6.863 -0.129 1.00 63.81 91 MET A C 1
ATOM 756 O O . MET A 1 91 ? -12.929 7.978 0.045 1.00 63.81 91 MET A O 1
ATOM 760 N N . LYS A 1 92 ? -14.432 6.406 0.614 1.00 69.88 92 LYS A N 1
ATOM 761 C CA . LYS A 1 92 ? -14.965 7.154 1.756 1.00 69.88 92 LYS A CA 1
ATOM 762 C C . LYS A 1 92 ? -14.294 6.657 3.027 1.00 69.88 92 LYS A C 1
ATOM 764 O O . LYS A 1 92 ? -14.182 5.453 3.227 1.00 69.88 92 LYS A O 1
ATOM 769 N N . ARG A 1 93 ? -13.856 7.578 3.884 1.00 74.44 93 ARG A N 1
ATOM 770 C CA . ARG A 1 93 ? -13.449 7.251 5.255 1.00 74.44 93 ARG A CA 1
ATOM 771 C C . ARG A 1 93 ? -14.687 7.353 6.136 1.00 74.44 93 ARG A C 1
ATOM 773 O O . ARG A 1 93 ? -15.277 8.427 6.203 1.00 74.44 93 ARG A O 1
ATOM 780 N N . ASP A 1 94 ? -15.106 6.236 6.720 1.00 72.81 94 ASP A N 1
ATOM 781 C CA . ASP A 1 94 ? -16.391 6.140 7.431 1.00 72.81 94 ASP A CA 1
ATOM 782 C C . ASP A 1 94 ? -16.311 6.688 8.863 1.00 72.81 94 ASP A C 1
ATOM 784 O O . ASP A 1 94 ? -17.231 7.336 9.354 1.00 72.81 94 ASP A O 1
ATOM 788 N N . GLY A 1 95 ? -15.165 6.508 9.519 1.00 77.38 95 GLY A N 1
ATOM 789 C CA . GLY A 1 95 ? -14.951 7.000 10.874 1.00 77.38 95 GLY A CA 1
ATOM 790 C C . GLY A 1 95 ? -13.674 6.466 11.504 1.00 77.38 95 GLY A C 1
ATOM 791 O O . GLY A 1 95 ? -12.948 5.677 10.895 1.00 77.38 95 GLY A O 1
ATOM 792 N N . LEU A 1 96 ? -13.404 6.935 12.723 1.00 84.81 96 LEU A N 1
ATOM 793 C CA . LEU A 1 96 ? -12.301 6.460 13.547 1.00 84.81 96 LEU A CA 1
ATOM 794 C C . LEU A 1 96 ? -12.751 5.224 14.335 1.00 84.81 96 LEU A C 1
ATOM 796 O O . LEU A 1 96 ? -13.708 5.281 15.113 1.00 84.81 96 LEU A O 1
ATOM 800 N N . TYR A 1 97 ? -12.030 4.128 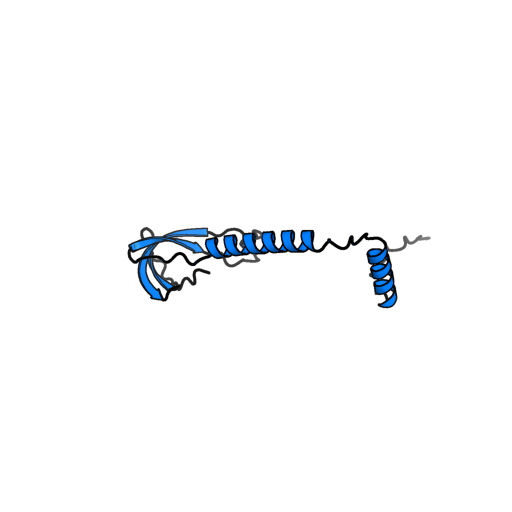14.151 1.00 86.88 97 TYR A N 1
ATOM 801 C CA . TYR A 1 97 ? -12.269 2.850 14.802 1.00 86.88 97 TYR A CA 1
ATOM 802 C C . TYR A 1 97 ? -11.094 2.489 15.706 1.00 86.88 97 TYR A C 1
ATOM 804 O O . TYR A 1 97 ? -9.946 2.791 15.392 1.00 86.88 97 TYR A O 1
ATOM 812 N N . LEU A 1 98 ? -11.379 1.837 16.828 1.00 89.25 98 LEU A N 1
ATOM 813 C CA . LEU A 1 98 ? -10.382 1.277 17.730 1.00 89.25 98 LEU A CA 1
ATOM 814 C C . LEU A 1 98 ? -10.229 -0.215 17.447 1.00 89.25 98 LEU A C 1
ATOM 816 O O . LEU A 1 98 ? -11.224 -0.940 17.430 1.00 89.25 98 LEU A O 1
ATOM 820 N N . ILE A 1 99 ? -9.003 -0.688 17.265 1.00 89.25 99 ILE A N 1
ATOM 821 C CA . ILE A 1 99 ? -8.729 -2.122 17.165 1.00 89.25 99 ILE A CA 1
ATOM 822 C C . ILE A 1 99 ? -8.794 -2.737 18.561 1.00 89.25 99 ILE A C 1
ATOM 824 O O . ILE A 1 99 ? -8.097 -2.303 19.468 1.00 89.25 99 ILE A O 1
ATOM 828 N N . LEU A 1 100 ? -9.624 -3.762 18.734 1.00 88.06 100 LEU A N 1
ATOM 829 C CA . LEU A 1 100 ? -9.758 -4.488 19.994 1.00 88.06 100 LEU A CA 1
ATOM 830 C C . LEU A 1 100 ? -8.825 -5.693 20.040 1.00 88.06 100 LEU A C 1
ATOM 832 O O . LEU A 1 100 ? -8.036 -5.841 20.964 1.00 88.06 100 LEU A O 1
ATOM 836 N N . ILE A 1 101 ? -8.949 -6.585 19.056 1.00 87.94 101 ILE A N 1
ATOM 837 C CA . ILE A 1 101 ? -8.259 -7.878 19.045 1.00 87.94 101 ILE A CA 1
ATOM 838 C C . ILE A 1 101 ? -7.861 -8.207 17.608 1.00 87.94 101 ILE A C 1
ATOM 840 O O . ILE A 1 101 ? -8.678 -8.102 16.689 1.00 87.94 101 ILE A O 1
ATOM 844 N N . GLN A 1 102 ? -6.622 -8.650 17.414 1.00 87.88 102 GLN A N 1
ATOM 845 C CA . GLN A 1 102 ? -6.159 -9.211 16.149 1.00 87.88 102 GLN A CA 1
ATOM 846 C C . GLN A 1 102 ? -6.562 -10.690 16.066 1.00 87.88 102 GLN A C 1
ATOM 848 O O . GLN A 1 102 ? -6.167 -11.493 16.906 1.00 87.88 102 GLN A O 1
ATOM 853 N N . LYS A 1 103 ? -7.365 -11.054 15.059 1.00 87.88 103 LYS A N 1
ATOM 854 C CA . LYS A 1 103 ? -7.759 -12.452 14.808 1.00 87.88 103 LYS A CA 1
ATOM 855 C C . LYS A 1 103 ? -6.764 -13.168 13.900 1.00 87.88 103 LYS A C 1
ATOM 857 O O . LYS A 1 103 ? -6.519 -14.355 14.072 1.00 87.88 103 LYS A O 1
ATOM 862 N N . SER A 1 104 ? -6.223 -12.455 12.917 1.00 82.75 104 SER A N 1
ATOM 863 C CA . SER A 1 104 ? -5.210 -12.947 11.981 1.00 82.75 104 SER A CA 1
ATOM 864 C C . SER A 1 104 ? -4.323 -11.777 11.527 1.00 82.75 104 SER A C 1
ATOM 866 O O . SER A 1 104 ? -4.673 -10.626 11.800 1.00 82.75 104 SER A O 1
ATOM 868 N N . PRO A 1 105 ? -3.202 -12.012 10.817 1.00 81.62 105 PRO A N 1
ATOM 869 C CA . PRO A 1 105 ? -2.307 -10.938 10.368 1.00 81.62 105 PRO A CA 1
ATOM 870 C C . PRO A 1 105 ? -3.013 -9.786 9.628 1.00 81.62 105 PRO A C 1
ATOM 872 O O . PRO A 1 105 ? -2.619 -8.629 9.763 1.00 81.62 105 PRO A O 1
ATOM 875 N N . THR A 1 106 ? -4.098 -10.088 8.908 1.00 81.19 106 THR A N 1
ATOM 876 C CA . THR A 1 106 ? -4.885 -9.129 8.116 1.00 81.19 106 THR A CA 1
ATOM 877 C C . THR A 1 106 ? -6.304 -8.884 8.638 1.00 81.19 106 THR A C 1
ATOM 879 O O . THR A 1 106 ? -6.995 -8.029 8.090 1.00 81.19 106 THR A O 1
ATOM 882 N N . SER A 1 107 ? -6.759 -9.593 9.681 1.00 83.69 107 SER A N 1
ATOM 883 C CA . SER A 1 107 ? -8.121 -9.464 10.219 1.00 83.69 107 SER A CA 1
ATOM 884 C C . SER A 1 107 ? -8.112 -8.979 11.664 1.00 83.69 107 SER A C 1
ATOM 886 O O . SER A 1 107 ? -7.573 -9.630 12.562 1.00 83.69 107 SER A O 1
ATOM 888 N N . TYR A 1 108 ? -8.836 -7.889 11.901 1.00 87.25 108 TYR A N 1
ATOM 889 C CA . TYR A 1 108 ? -8.943 -7.237 13.202 1.00 87.25 108 TYR A CA 1
ATOM 890 C C . TYR A 1 108 ? -10.411 -7.102 13.614 1.00 87.25 108 TYR A C 1
ATOM 892 O O . TYR A 1 108 ? -11.291 -6.913 12.774 1.00 87.25 108 TYR A O 1
ATOM 900 N N . VAL A 1 109 ? -10.682 -7.218 14.912 1.00 86.44 109 VAL A N 1
ATOM 901 C CA . VAL A 1 109 ? -11.962 -6.831 15.514 1.00 86.44 109 VAL A CA 1
ATOM 902 C C . VAL A 1 109 ? -11.865 -5.363 15.887 1.00 86.44 109 VAL A C 1
ATOM 904 O O . VAL A 1 109 ? -10.929 -4.982 16.586 1.00 86.44 109 VAL A O 1
ATOM 907 N N . ILE A 1 110 ? -12.825 -4.559 15.441 1.00 88.00 110 ILE A N 1
ATOM 908 C CA . ILE A 1 110 ? -12.826 -3.108 15.639 1.00 88.00 110 ILE A CA 1
ATOM 909 C C . ILE A 1 110 ? -14.092 -2.625 16.355 1.00 88.00 110 ILE A C 1
ATOM 911 O O . ILE A 1 110 ? -15.155 -3.232 16.223 1.00 88.00 110 ILE A O 1
ATOM 915 N N . ALA A 1 111 ? -13.978 -1.519 17.090 1.00 86.44 111 ALA A N 1
ATOM 916 C CA . ALA A 1 111 ? -15.081 -0.813 17.738 1.00 86.44 111 ALA A CA 1
ATOM 917 C C . ALA A 1 111 ? -15.146 0.646 17.265 1.00 86.44 111 ALA A C 1
ATOM 919 O O . ALA A 1 111 ? -14.122 1.321 17.170 1.00 86.44 111 ALA A O 1
ATOM 920 N N . ALA A 1 112 ? -16.346 1.142 16.961 1.00 84.06 112 ALA A N 1
ATOM 921 C CA . ALA A 1 112 ? -16.550 2.531 16.548 1.00 84.06 112 ALA A CA 1
ATOM 922 C C . ALA A 1 112 ? -16.444 3.476 17.753 1.00 84.06 112 ALA A C 1
ATOM 924 O O . ALA A 1 112 ? -17.059 3.216 18.787 1.00 84.06 112 ALA A O 1
ATOM 925 N N . LEU A 1 113 ? -15.709 4.588 17.617 1.00 75.12 113 LEU A N 1
ATOM 926 C CA . LEU A 1 113 ? -15.555 5.552 18.715 1.00 75.12 113 LEU A CA 1
ATOM 927 C C . LEU A 1 113 ? -16.712 6.561 18.823 1.00 75.12 113 LEU A C 1
ATOM 929 O O . LEU A 1 113 ? -16.899 7.139 19.889 1.00 75.12 113 LEU A O 1
ATOM 933 N N . THR A 1 114 ? -17.451 6.827 17.738 1.00 64.50 114 THR A N 1
ATOM 934 C CA . THR A 1 114 ? -18.296 8.037 17.660 1.00 64.50 114 THR A CA 1
ATOM 935 C C . THR A 1 114 ? -19.704 7.884 17.087 1.00 64.50 114 T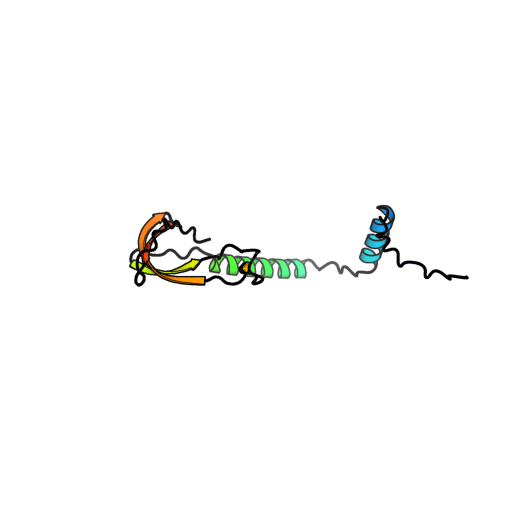HR A C 1
ATOM 937 O O . THR A 1 114 ? -20.423 8.876 17.122 1.00 64.50 114 THR A O 1
ATOM 940 N N . ASN A 1 115 ? -20.170 6.725 16.597 1.00 55.62 115 ASN A N 1
ATOM 941 C CA . ASN A 1 115 ? -21.501 6.673 15.967 1.00 55.62 115 ASN A CA 1
ATOM 942 C C . ASN A 1 115 ? -22.392 5.493 16.384 1.00 55.62 115 ASN A C 1
ATOM 944 O O . ASN A 1 115 ? -22.016 4.325 16.321 1.00 55.62 115 ASN A O 1
ATOM 948 N N . GLN A 1 116 ? -23.607 5.880 16.778 1.00 50.75 116 GLN A N 1
ATOM 949 C CA . GLN A 1 116 ? -24.786 5.089 17.113 1.00 50.75 116 GLN A CA 1
ATOM 950 C C . GLN A 1 116 ? -25.030 3.956 16.102 1.00 50.75 116 GLN A C 1
ATOM 952 O O . GLN A 1 116 ? -25.075 4.188 14.894 1.00 50.75 116 GLN A O 1
ATOM 957 N N . GLN A 1 117 ? -25.184 2.744 16.643 1.00 45.75 117 GLN A N 1
ATOM 958 C CA . GLN A 1 117 ? -25.753 1.530 16.045 1.00 45.75 117 GLN A CA 1
ATOM 959 C C . GLN A 1 117 ? -25.950 1.554 14.520 1.00 45.75 117 GLN A C 1
ATOM 961 O O . GLN A 1 117 ? -27.028 1.842 14.003 1.00 45.75 117 GLN A O 1
ATOM 966 N N . LYS A 1 118 ? -24.935 1.095 13.790 1.00 40.59 118 LYS A N 1
ATOM 967 C CA . LYS A 1 118 ? -25.171 0.365 12.545 1.00 40.59 118 LYS A CA 1
ATOM 968 C C . LYS A 1 118 ? -24.521 -1.002 12.680 1.00 40.59 118 LYS A C 1
ATOM 970 O O . LYS A 1 118 ? -23.305 -1.146 12.595 1.00 40.59 118 LYS A O 1
ATOM 975 N N . HIS A 1 119 ? -25.355 -1.996 12.981 1.00 31.03 119 HIS A N 1
ATOM 976 C CA . HIS A 1 119 ? -24.955 -3.394 13.057 1.00 31.03 119 HIS A CA 1
ATOM 977 C C . HIS A 1 119 ? -24.526 -3.872 11.675 1.00 31.03 119 HIS A C 1
ATOM 979 O O . HIS A 1 119 ? -25.343 -4.250 10.842 1.00 31.03 119 HIS A O 1
ATOM 985 N N . TYR A 1 120 ? -23.226 -3.899 11.458 1.00 43.09 120 TYR A N 1
ATOM 986 C CA . TYR A 1 120 ? -22.631 -4.572 10.325 1.00 43.09 120 TYR A CA 1
ATOM 987 C C . TYR A 1 120 ? -21.547 -5.494 10.876 1.00 43.09 120 TYR A C 1
ATOM 989 O O . TYR A 1 120 ? -20.661 -5.077 11.625 1.00 43.09 120 TYR A O 1
ATOM 997 N N . ARG A 1 121 ? -21.646 -6.782 10.540 1.00 36.94 121 ARG A N 1
ATOM 998 C CA . ARG A 1 121 ? -20.590 -7.766 10.789 1.00 36.94 121 ARG A CA 1
ATOM 999 C C . ARG A 1 121 ? -19.448 -7.479 9.813 1.00 36.94 121 ARG A C 1
ATOM 1001 O O . ARG A 1 121 ? -19.377 -8.095 8.755 1.00 36.94 121 ARG A O 1
ATOM 1008 N N . HIS A 1 122 ? -18.599 -6.506 10.123 1.00 49.22 122 HIS A N 1
ATOM 1009 C CA . HIS A 1 122 ? -17.486 -6.153 9.248 1.00 49.22 122 HIS A CA 1
ATOM 1010 C C . HIS A 1 122 ? -16.320 -7.121 9.443 1.00 49.22 122 HIS A C 1
ATOM 1012 O O . HIS A 1 122 ? -15.808 -7.304 10.546 1.00 49.22 122 HIS A O 1
ATOM 1018 N N . THR A 1 123 ? -15.908 -7.747 8.345 1.00 42.06 123 THR A N 1
ATOM 1019 C CA . THR A 1 123 ? -14.600 -8.389 8.206 1.00 42.06 123 THR A CA 1
ATOM 1020 C C . THR A 1 123 ? -13.850 -7.549 7.188 1.00 42.06 123 THR A C 1
ATOM 1022 O O . THR A 1 123 ? -14.115 -7.648 5.992 1.00 42.06 123 THR A O 1
ATOM 1025 N N . ILE A 1 124 ? -12.984 -6.655 7.657 1.00 52.22 124 ILE A N 1
ATOM 1026 C CA . ILE A 1 124 ? -12.168 -5.841 6.759 1.00 52.22 124 ILE A CA 1
ATOM 1027 C C . ILE A 1 124 ? -10.987 -6.707 6.333 1.00 52.22 124 ILE A C 1
ATOM 1029 O O . ILE A 1 124 ? -10.106 -7.002 7.136 1.00 52.22 124 ILE A O 1
ATOM 1033 N N . LEU A 1 125 ? -10.979 -7.125 5.069 1.00 41.94 125 LEU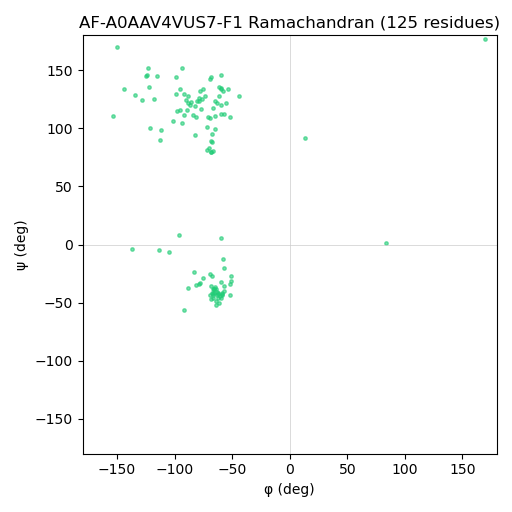 A N 1
ATOM 1034 C CA . LEU A 1 125 ? -9.754 -7.544 4.400 1.00 41.94 125 LEU A CA 1
ATOM 1035 C C . LEU A 1 125 ? -9.067 -6.265 3.922 1.00 41.94 125 LEU A C 1
ATOM 1037 O O . LEU A 1 125 ? -9.409 -5.734 2.866 1.00 41.94 125 LEU A O 1
ATOM 1041 N N . LEU A 1 126 ? -8.150 -5.736 4.733 1.00 50.38 126 LEU A N 1
ATOM 1042 C CA . LEU A 1 126 ? -7.257 -4.664 4.294 1.00 50.38 126 LEU A CA 1
ATOM 1043 C C . LEU A 1 126 ? -6.363 -5.260 3.194 1.00 50.38 126 LEU A C 1
ATOM 1045 O O . LEU A 1 126 ? -5.589 -6.180 3.465 1.00 50.38 126 LEU A O 1
ATOM 1049 N N . ARG A 1 127 ? -6.568 -4.819 1.949 1.00 35.94 127 ARG A N 1
ATOM 1050 C CA . ARG A 1 127 ? -5.887 -5.316 0.747 1.00 35.94 127 ARG A CA 1
ATOM 1051 C C . ARG A 1 127 ? -4.757 -4.389 0.331 1.00 35.94 127 ARG A C 1
ATOM 1053 O O . ARG A 1 127 ? -4.944 -3.160 0.462 1.00 35.94 127 ARG A O 1
#

Radius of gyration: 28.76 Å; Cα contacts (8 Å, |Δi|>4): 98; chains: 1; bounding box: 66×27×81 Å

pLDDT: mean 70.44, std 16.44, range [31.03, 94.81]

Nearest PDB structures (foldseek):
  7q5b-assembly1_A  TM=3.202E-01  e=6.687E-01  Saccharomyces cerevisiae S288C

Secondary structure (DSSP, 8-state):
----PPPP---------HHHHHHHHHHHHHHS------HHHHHHHHHHHHHHHHHHHHHTS--PPPTT-EEEEEE-PPP-TTSSS-GGG-PEEEEEEEEEEEEETTEEEEEESS-------------

Solvent-accessible surface area (backbone atoms only — not comparable to full-atom values): 8351 Å² total; per-residue (Å²): 141,84,87,84,81,80,84,77,87,74,84,73,81,73,81,72,51,72,67,56,54,50,49,52,50,49,53,50,57,72,69,46,82,77,70,77,70,54,68,75,57,46,54,54,50,50,52,53,50,52,50,51,48,55,53,46,56,62,72,65,54,80,85,76,81,55,68,70,41,79,42,73,49,73,44,75,52,79,70,52,84,89,47,91,61,76,37,84,76,54,74,40,74,79,48,61,26,33,30,65,44,76,78,47,97,60,34,57,42,71,44,75,75,82,69,83,89,75,95,64,94,74,76,59,74,76,124

Mean predicted aligned error: 18.17 Å